Protein AF-T1BFR0-F1 (afdb_monomer_lite)

Radius of gyration: 14.47 Å; chains: 1; bounding box: 28×27×47 Å

Foldseek 3Di:
DDPPDPPDQLVVLVVQLVCCQAPVLHLVSNLVSADQWDWDAPDVVRAADTGSVRNSVCSVPPGRPNDDPPDDWAWDDWDDDPSDIDTDTDD

pLDDT: mean 91.97, std 14.16, range [37.56, 98.69]

InterPro domains:
  IPR009959 Polyketide cyclase SnoaL-like [PTHR38436] (20-90)
  IPR032710 NTF2-like domain superfamily [SSF54427] (13-90)

Organism: NCBI:txid410659

Sequence (91 aa):
MDNKNDDRDPGSIFDAHLRAEFVDRDVEATMATMSDQPYLTHVPVMTGGYGTDQVRDFYSRAFIGHWPSDTTITPISRTIGQGRVVDEFVV

Secondary structure (DSSP, 8-state):
---------HHHHHHHHHIIIIII--HHHHHHTS-SS-EEEEGGGTEEEESHHHHHHHIIIIITT-S-TT---EEEEEEEETTEEEEEEE-

Structure (mmCIF, N/CA/C/O backbone):
data_AF-T1BFR0-F1
#
_entry.id   AF-T1BFR0-F1
#
loop_
_atom_site.group_PDB
_atom_site.id
_atom_site.type_symbol
_atom_site.label_atom_id
_atom_site.label_alt_id
_atom_site.label_comp_id
_atom_site.label_asym_id
_atom_site.label_entity_id
_atom_site.label_seq_id
_atom_site.pdbx_PDB_ins_code
_atom_site.Cartn_x
_atom_site.Cartn_y
_atom_site.Cartn_z
_atom_site.occupancy
_atom_site.B_iso_or_equiv
_atom_site.auth_seq_id
_atom_site.auth_comp_id
_atom_site.auth_asym_id
_atom_site.auth_atom_id
_atom_site.pdbx_PDB_model_num
ATOM 1 N N . MET A 1 1 ? -12.960 0.914 34.256 1.00 37.56 1 MET A N 1
ATOM 2 C CA . MET A 1 1 ? -13.451 -0.102 33.305 1.00 37.56 1 MET A CA 1
ATOM 3 C C . MET A 1 1 ? -12.484 -0.059 32.149 1.00 37.56 1 MET A C 1
ATOM 5 O O . MET A 1 1 ? -12.377 0.977 31.510 1.00 37.56 1 MET A O 1
ATOM 9 N N . ASP A 1 2 ? -11.668 -1.098 32.045 1.00 38.03 2 ASP A N 1
ATOM 10 C CA . ASP A 1 2 ? -10.529 -1.174 31.137 1.00 38.03 2 ASP A CA 1
ATOM 11 C C . ASP A 1 2 ? -11.071 -1.411 29.723 1.00 38.03 2 ASP A C 1
ATOM 13 O O . ASP A 1 2 ? -11.567 -2.495 29.409 1.00 38.03 2 ASP A O 1
ATOM 17 N N . ASN A 1 3 ? -11.118 -0.351 28.916 1.00 41.00 3 ASN A N 1
ATOM 18 C CA . ASN A 1 3 ? -11.582 -0.432 27.540 1.00 41.00 3 ASN A CA 1
ATOM 19 C C . ASN A 1 3 ? -10.439 -0.993 26.693 1.00 41.00 3 ASN A C 1
ATOM 21 O O . ASN A 1 3 ? -9.630 -0.233 26.165 1.00 41.00 3 ASN A O 1
ATOM 25 N N . LYS A 1 4 ? -10.367 -2.323 26.596 1.00 44.44 4 LYS A N 1
ATOM 26 C CA . LYS A 1 4 ? -9.558 -3.016 25.590 1.00 44.44 4 LYS A CA 1
ATOM 27 C C . LYS A 1 4 ? -10.135 -2.710 24.205 1.00 44.44 4 LYS A C 1
ATOM 29 O O . LYS A 1 4 ? -10.900 -3.502 23.659 1.00 44.44 4 LYS A O 1
ATOM 34 N N . ASN A 1 5 ? -9.824 -1.530 23.676 1.00 45.59 5 ASN A N 1
ATOM 35 C CA . ASN A 1 5 ? -9.919 -1.282 22.246 1.00 45.59 5 ASN A CA 1
ATOM 36 C C . ASN A 1 5 ? -8.970 -2.272 21.561 1.00 45.59 5 ASN A C 1
ATOM 38 O O . ASN A 1 5 ? -7.854 -2.462 22.022 1.00 45.59 5 ASN A O 1
ATOM 42 N N . ASP A 1 6 ? -9.436 -2.933 20.508 1.00 53.16 6 ASP A N 1
ATOM 43 C CA . ASP A 1 6 ? -8.639 -3.796 19.632 1.00 53.16 6 ASP A CA 1
ATOM 44 C C . ASP A 1 6 ? -7.323 -3.080 19.238 1.00 53.16 6 ASP A C 1
ATOM 46 O O . ASP A 1 6 ? -7.343 -2.105 18.488 1.00 53.16 6 ASP A O 1
ATOM 50 N N . ASP A 1 7 ? -6.202 -3.528 19.820 1.00 52.91 7 ASP A N 1
ATOM 51 C CA . ASP A 1 7 ? -4.865 -2.893 19.875 1.00 52.91 7 ASP A CA 1
ATOM 52 C C . ASP A 1 7 ? -4.092 -2.905 18.538 1.00 52.91 7 ASP A C 1
ATOM 54 O O . ASP A 1 7 ? -2.860 -2.840 18.497 1.00 52.91 7 ASP A O 1
ATOM 58 N N . ARG A 1 8 ? -4.782 -3.019 17.405 1.00 71.06 8 ARG A N 1
ATOM 59 C CA . ARG A 1 8 ? -4.127 -3.029 16.096 1.00 71.06 8 ARG A CA 1
ATOM 60 C C . ARG A 1 8 ? -3.953 -1.602 15.594 1.00 71.06 8 ARG A C 1
ATOM 62 O O . ARG A 1 8 ? -4.870 -1.033 15.008 1.00 71.06 8 ARG A O 1
ATOM 69 N N . ASP A 1 9 ? -2.773 -1.029 15.835 1.00 88.94 9 ASP A N 1
ATOM 70 C CA . ASP A 1 9 ? -2.381 0.272 15.286 1.00 88.94 9 ASP A CA 1
ATOM 71 C C . ASP A 1 9 ? -2.514 0.267 13.747 1.00 88.94 9 ASP A C 1
ATOM 73 O O . ASP A 1 9 ? -1.771 -0.464 13.079 1.00 88.94 9 ASP A O 1
ATOM 77 N N . PRO A 1 10 ? -3.426 1.073 13.164 1.00 91.88 10 PRO A N 1
ATOM 78 C CA . PRO A 1 10 ? -3.630 1.126 11.720 1.00 91.88 10 PRO A CA 1
ATOM 79 C C . PRO A 1 10 ? -2.357 1.485 10.949 1.00 91.88 10 PRO A C 1
ATOM 81 O O . PRO A 1 10 ? -2.173 0.996 9.835 1.00 91.88 10 PRO A O 1
ATOM 84 N N . GLY A 1 11 ? -1.479 2.306 11.542 1.00 94.44 11 GLY A N 1
ATOM 85 C CA . GLY A 1 11 ? -0.196 2.675 10.944 1.00 94.44 11 GLY A CA 1
ATOM 86 C C . GLY A 1 11 ? 0.683 1.450 10.721 1.00 94.44 11 GLY A C 1
ATOM 87 O O . GLY A 1 11 ? 1.078 1.181 9.592 1.00 94.44 11 GLY A O 1
ATOM 88 N N . SER A 1 12 ? 0.899 0.654 11.770 1.00 93.50 12 SER A N 1
ATOM 89 C CA . SER A 1 12 ? 1.697 -0.574 11.686 1.00 93.50 12 SER A CA 1
ATOM 90 C C . SER A 1 12 ? 1.158 -1.609 10.687 1.00 93.50 12 SER A C 1
ATOM 92 O O . SER A 1 12 ? 1.943 -2.250 9.986 1.00 93.50 12 SER A O 1
ATOM 94 N N . ILE A 1 13 ? -0.170 -1.759 10.575 1.00 94.50 13 ILE A N 1
ATOM 95 C CA . ILE A 1 13 ? -0.785 -2.651 9.578 1.00 94.50 13 ILE A CA 1
ATOM 96 C C . ILE A 1 13 ? -0.480 -2.147 8.168 1.00 94.50 13 ILE A C 1
ATOM 98 O O . ILE A 1 13 ? -0.074 -2.926 7.306 1.00 94.50 13 ILE A O 1
ATOM 102 N N . PHE A 1 14 ? -0.661 -0.846 7.935 1.00 96.19 14 PHE A N 1
ATOM 103 C CA . PHE A 1 14 ? -0.426 -0.258 6.623 1.00 96.19 14 PHE A CA 1
ATOM 104 C C . PHE A 1 14 ? 1.066 -0.245 6.250 1.00 96.19 14 PHE A C 1
ATOM 106 O O . PHE A 1 14 ? 1.404 -0.466 5.093 1.00 96.19 14 PHE A O 1
ATOM 113 N N . ASP A 1 15 ? 1.973 -0.112 7.221 1.00 95.88 15 ASP A N 1
ATOM 114 C CA . ASP A 1 15 ? 3.420 -0.253 7.002 1.00 95.88 15 ASP A CA 1
ATOM 115 C C . ASP A 1 15 ? 3.791 -1.660 6.519 1.00 95.88 15 ASP A C 1
ATOM 117 O O . ASP A 1 15 ? 4.577 -1.813 5.582 1.00 95.88 15 ASP A O 1
ATOM 121 N N . ALA A 1 16 ? 3.206 -2.696 7.129 1.00 96.69 16 ALA A N 1
ATOM 122 C CA . ALA A 1 16 ? 3.395 -4.074 6.682 1.00 96.69 16 ALA A CA 1
ATOM 123 C C . ALA A 1 16 ? 2.832 -4.291 5.268 1.00 96.69 16 ALA A C 1
ATOM 125 O O . ALA A 1 16 ? 3.469 -4.957 4.451 1.00 96.69 16 ALA A O 1
ATOM 126 N N . HIS A 1 17 ? 1.680 -3.687 4.970 1.00 97.56 17 HIS A N 1
ATOM 127 C CA . HIS A 1 17 ? 1.053 -3.721 3.652 1.00 97.56 17 HIS A CA 1
ATOM 128 C C . HIS A 1 17 ? 1.949 -3.089 2.571 1.00 97.56 17 HIS A C 1
ATOM 130 O O . HIS A 1 17 ? 2.316 -3.759 1.609 1.00 97.56 17 HIS A O 1
ATOM 136 N N . LEU A 1 18 ? 2.402 -1.845 2.771 1.00 96.12 18 LEU A N 1
ATOM 137 C CA . LEU A 1 18 ? 3.282 -1.140 1.827 1.00 96.12 18 LEU A CA 1
ATOM 138 C C . LEU A 1 18 ? 4.631 -1.843 1.647 1.00 96.12 18 LEU A C 1
ATOM 140 O O . LEU A 1 18 ? 5.187 -1.870 0.547 1.00 96.12 18 LEU A O 1
ATOM 144 N N . ARG A 1 19 ? 5.174 -2.431 2.719 1.00 96.50 19 ARG A N 1
ATOM 145 C CA . ARG A 1 19 ? 6.391 -3.240 2.628 1.00 96.50 19 ARG A CA 1
ATOM 146 C C . ARG A 1 19 ? 6.183 -4.436 1.694 1.00 96.50 19 ARG A C 1
ATOM 148 O O . ARG A 1 19 ? 7.029 -4.665 0.826 1.00 96.50 19 ARG A O 1
ATOM 155 N N . ALA A 1 20 ? 5.078 -5.164 1.854 1.00 98.00 20 ALA A N 1
ATOM 156 C CA . ALA A 1 20 ? 4.753 -6.307 1.008 1.00 98.00 20 ALA A CA 1
ATOM 157 C C . ALA A 1 20 ? 4.584 -5.903 -0.469 1.00 98.00 20 ALA A C 1
ATOM 159 O O . ALA A 1 20 ? 5.086 -6.600 -1.350 1.00 98.00 20 ALA A O 1
ATOM 160 N N . GLU A 1 21 ? 3.970 -4.747 -0.741 1.00 96.81 21 GLU A N 1
ATOM 161 C CA . GLU A 1 21 ? 3.766 -4.234 -2.102 1.00 96.81 21 GLU A CA 1
ATOM 162 C C . GLU A 1 21 ? 5.069 -3.775 -2.775 1.00 96.81 21 GLU A C 1
ATOM 164 O O . GLU A 1 21 ? 5.384 -4.193 -3.892 1.00 96.81 21 GLU A O 1
ATOM 169 N N . PHE A 1 22 ? 5.836 -2.904 -2.115 1.00 94.94 22 PHE A N 1
ATOM 170 C CA . PHE A 1 22 ? 6.900 -2.139 -2.775 1.00 94.94 22 PHE A CA 1
ATOM 171 C C . PHE A 1 22 ? 8.309 -2.677 -2.533 1.00 94.94 22 PHE A C 1
ATOM 173 O O . PHE A 1 22 ? 9.185 -2.509 -3.390 1.00 94.94 22 PHE A O 1
ATOM 180 N N . VAL A 1 23 ? 8.537 -3.337 -1.394 1.00 94.12 23 VAL A N 1
ATOM 181 C CA . VAL A 1 23 ? 9.847 -3.897 -1.030 1.00 94.12 23 VAL A CA 1
ATOM 182 C C . VAL A 1 23 ? 9.900 -5.375 -1.376 1.00 94.12 23 VAL A C 1
ATOM 184 O O . VAL A 1 23 ? 10.722 -5.782 -2.196 1.00 94.12 23 VAL A O 1
ATOM 187 N N . ASP A 1 24 ? 9.009 -6.161 -0.774 1.00 96.75 24 ASP A N 1
ATOM 188 C CA . ASP A 1 24 ? 9.024 -7.617 -0.914 1.00 96.75 24 ASP A CA 1
ATOM 189 C C . ASP A 1 24 ? 8.383 -8.052 -2.250 1.00 96.75 24 ASP A C 1
ATOM 191 O O . ASP A 1 24 ? 8.730 -9.103 -2.789 1.00 96.75 24 ASP A O 1
ATOM 195 N N . ARG A 1 25 ? 7.520 -7.198 -2.828 1.00 96.44 25 ARG A N 1
ATOM 196 C CA . ARG A 1 25 ? 6.800 -7.411 -4.099 1.00 96.44 25 ARG A CA 1
ATOM 197 C C . ARG A 1 25 ? 6.032 -8.733 -4.108 1.00 96.44 25 ARG A C 1
ATOM 199 O O . ARG A 1 25 ? 6.011 -9.454 -5.106 1.00 96.44 25 ARG A O 1
ATOM 206 N N . ASP A 1 26 ? 5.407 -9.040 -2.977 1.00 98.31 26 ASP A N 1
ATOM 207 C CA . ASP A 1 26 ? 4.716 -10.297 -2.720 1.00 98.31 26 ASP A CA 1
ATOM 208 C C . ASP A 1 26 ? 3.206 -10.053 -2.620 1.00 98.31 26 ASP A C 1
ATOM 210 O O . ASP A 1 26 ? 2.694 -9.450 -1.671 1.00 98.31 26 ASP A O 1
ATOM 214 N N . VAL A 1 27 ? 2.486 -10.542 -3.631 1.00 98.38 27 VAL A N 1
ATOM 215 C CA . VAL A 1 27 ? 1.026 -10.435 -3.720 1.00 98.38 27 VAL A CA 1
ATOM 216 C C . VAL A 1 27 ? 0.345 -11.173 -2.568 1.00 98.38 27 VAL A C 1
ATOM 218 O O . VAL A 1 27 ? -0.615 -10.657 -2.003 1.00 98.38 27 VAL A O 1
ATOM 221 N N . GLU A 1 28 ? 0.817 -12.359 -2.186 1.00 98.31 28 GLU A N 1
ATOM 222 C CA . GLU A 1 28 ? 0.166 -13.150 -1.139 1.00 98.31 28 GLU A CA 1
ATOM 223 C C . GLU A 1 28 ? 0.403 -12.538 0.240 1.00 98.31 28 GLU A C 1
ATOM 225 O O . GLU A 1 28 ? -0.535 -12.451 1.035 1.00 98.31 28 GLU A O 1
ATOM 230 N N . ALA A 1 29 ? 1.615 -12.041 0.502 1.00 98.25 29 ALA A N 1
ATOM 231 C CA . ALA A 1 29 ? 1.901 -11.291 1.722 1.00 98.25 29 ALA A CA 1
ATOM 232 C C . ALA A 1 29 ? 1.057 -10.008 1.800 1.00 98.25 29 ALA A C 1
ATOM 234 O O . ALA A 1 29 ? 0.500 -9.707 2.855 1.00 98.25 29 ALA A O 1
ATOM 235 N N . THR A 1 30 ? 0.888 -9.297 0.680 1.00 98.38 30 THR A N 1
ATOM 236 C CA . THR A 1 30 ? 0.022 -8.109 0.598 1.00 98.38 30 THR A CA 1
ATOM 237 C C . THR A 1 30 ? -1.425 -8.473 0.933 1.00 98.38 30 THR A C 1
ATOM 239 O O . THR A 1 30 ? -2.023 -7.878 1.831 1.00 98.38 30 THR A O 1
ATOM 242 N N . MET A 1 31 ? -1.979 -9.502 0.285 1.00 98.12 31 MET A N 1
ATOM 243 C CA . MET A 1 31 ? -3.352 -9.956 0.529 1.00 98.12 31 MET A CA 1
ATOM 244 C C . MET A 1 31 ? -3.570 -10.434 1.971 1.00 98.12 31 MET A C 1
ATOM 246 O O . MET A 1 31 ? -4.642 -10.204 2.524 1.00 98.12 31 MET A O 1
ATOM 250 N N . ALA A 1 32 ? -2.564 -11.039 2.613 1.00 97.38 32 ALA A N 1
ATOM 251 C CA . ALA A 1 32 ? -2.649 -11.504 4.001 1.00 97.38 32 ALA A CA 1
ATOM 252 C C . ALA A 1 32 ? -2.789 -10.369 5.035 1.00 97.38 32 ALA A C 1
ATOM 254 O O . ALA A 1 32 ? -3.200 -10.620 6.168 1.00 97.38 32 ALA A O 1
ATOM 255 N N . THR A 1 33 ? -2.460 -9.127 4.666 1.00 96.06 33 THR A N 1
ATOM 256 C CA . THR A 1 33 ? -2.656 -7.944 5.529 1.00 96.06 33 THR A CA 1
ATOM 257 C C . THR A 1 33 ? -4.042 -7.308 5.386 1.00 96.06 33 THR A C 1
ATOM 259 O O . THR A 1 33 ? -4.412 -6.447 6.186 1.00 96.06 33 THR A O 1
ATOM 262 N N . MET A 1 34 ? -4.815 -7.708 4.374 1.00 96.12 34 MET A N 1
ATOM 263 C CA . MET A 1 34 ? -6.132 -7.148 4.090 1.00 96.12 34 MET A CA 1
ATOM 264 C C . MET A 1 34 ? -7.250 -7.863 4.864 1.00 96.12 34 MET A C 1
ATOM 266 O O . MET A 1 34 ? -7.061 -8.931 5.439 1.00 96.12 34 MET A O 1
ATOM 270 N N . SER A 1 35 ? -8.438 -7.253 4.899 1.00 95.44 35 SER A N 1
ATOM 271 C CA . SER A 1 35 ? -9.636 -7.889 5.460 1.00 95.44 35 SER A CA 1
ATOM 272 C C . SER A 1 35 ? -10.144 -9.034 4.574 1.00 95.44 35 SER A C 1
ATOM 274 O O . SER A 1 35 ? -9.775 -9.133 3.408 1.00 95.44 35 SER A O 1
ATOM 276 N N . ASP A 1 36 ? -11.070 -9.847 5.094 1.00 95.56 36 ASP A N 1
ATOM 277 C CA . ASP A 1 36 ? -11.700 -10.954 4.350 1.00 95.56 36 ASP A CA 1
ATOM 278 C C . ASP A 1 36 ? -12.512 -10.498 3.119 1.00 95.56 36 ASP A C 1
ATOM 280 O O . ASP A 1 36 ? -12.807 -11.291 2.225 1.00 95.56 36 ASP A O 1
ATOM 284 N N . GLN A 1 37 ? -12.914 -9.224 3.078 1.00 97.31 37 GLN A N 1
ATOM 285 C CA . GLN A 1 37 ? -13.646 -8.605 1.970 1.00 97.31 37 GLN A CA 1
ATOM 286 C C . GLN A 1 37 ? -13.024 -7.243 1.634 1.00 97.31 37 GLN A C 1
ATOM 288 O O . GLN A 1 37 ? -13.591 -6.198 1.977 1.00 97.31 37 GLN A O 1
ATOM 293 N N . PRO A 1 38 ? -11.838 -7.229 1.003 1.00 97.88 38 PRO A N 1
ATOM 294 C CA . PRO A 1 38 ? -11.140 -5.993 0.709 1.00 97.88 38 PRO A CA 1
ATOM 295 C C . PRO A 1 38 ? -11.794 -5.258 -0.456 1.00 97.88 38 PRO A C 1
ATOM 297 O O . PRO A 1 38 ? -12.419 -5.852 -1.335 1.00 97.88 38 PRO A O 1
ATOM 300 N N . TYR A 1 39 ? -11.609 -3.948 -0.489 1.00 97.69 39 TYR A N 1
ATOM 301 C CA . TYR A 1 39 ? -11.898 -3.124 -1.651 1.00 97.69 39 TYR A CA 1
ATOM 302 C C . TYR A 1 39 ? -10.693 -2.233 -1.902 1.00 97.69 39 TYR A C 1
ATOM 304 O O . TYR A 1 39 ? -10.128 -1.658 -0.972 1.00 97.69 39 TYR A O 1
ATOM 312 N N . LEU A 1 40 ? -10.307 -2.122 -3.165 1.00 97.88 40 LEU A N 1
ATOM 313 C CA . LEU A 1 40 ? -9.216 -1.266 -3.588 1.00 97.88 40 LEU A CA 1
ATOM 314 C C . LEU A 1 40 ? -9.675 -0.435 -4.773 1.00 97.88 40 LEU A C 1
ATOM 316 O O . LEU A 1 40 ? -10.299 -0.943 -5.705 1.00 97.88 40 LEU A O 1
ATOM 320 N N . THR A 1 41 ? -9.345 0.852 -4.748 1.00 97.94 41 THR A N 1
ATOM 321 C CA . THR A 1 41 ? -9.580 1.759 -5.869 1.00 97.94 41 THR A CA 1
ATOM 322 C C . THR A 1 41 ? -8.303 2.525 -6.173 1.00 97.94 41 THR A C 1
ATOM 324 O O . THR A 1 41 ? -7.859 3.361 -5.393 1.00 97.94 41 THR A O 1
ATOM 327 N N . HIS A 1 42 ? -7.738 2.267 -7.344 1.00 96.62 42 HIS A N 1
ATOM 328 C CA . HIS A 1 42 ? -6.683 3.062 -7.944 1.00 96.62 42 HIS A CA 1
ATOM 329 C C . HIS A 1 42 ? -7.326 4.232 -8.702 1.00 96.62 42 HIS A C 1
ATOM 331 O O . HIS A 1 42 ? -7.690 4.141 -9.878 1.00 96.62 42 HIS A O 1
ATOM 337 N N . VAL A 1 43 ? -7.526 5.324 -7.963 1.00 96.75 43 VAL A N 1
ATOM 338 C CA . VAL A 1 43 ? -8.358 6.477 -8.345 1.00 96.75 43 VAL A CA 1
ATOM 339 C C . VAL A 1 43 ? -8.006 7.104 -9.702 1.00 96.75 43 VAL A C 1
ATOM 341 O O . VAL A 1 43 ? -8.944 7.364 -10.454 1.00 96.75 43 VAL A O 1
ATOM 344 N N . PRO A 1 44 ? -6.727 7.324 -10.086 1.00 93.81 44 PRO A N 1
ATOM 345 C CA . PRO A 1 44 ? -6.404 8.074 -11.307 1.00 93.81 44 PRO A CA 1
ATOM 346 C C . PRO A 1 44 ? -7.003 7.492 -12.595 1.00 93.81 44 PRO A C 1
ATOM 348 O O . PRO A 1 44 ? -7.295 8.232 -13.530 1.00 93.81 44 PRO A O 1
ATOM 351 N N . VAL A 1 45 ? -7.195 6.171 -12.636 1.00 95.12 45 VAL A N 1
ATOM 352 C CA . VAL A 1 45 ? -7.738 5.437 -13.794 1.00 95.12 45 VAL A CA 1
ATOM 353 C C . VAL A 1 45 ? -8.997 4.638 -13.452 1.00 95.12 45 VAL A C 1
ATOM 355 O O . VAL A 1 45 ? -9.491 3.887 -14.287 1.00 95.12 45 VAL A O 1
ATOM 358 N N . MET A 1 46 ? -9.531 4.806 -12.237 1.00 96.44 46 MET A N 1
ATOM 359 C CA . MET A 1 46 ? -10.739 4.128 -11.753 1.00 96.44 46 MET A CA 1
ATOM 360 C C . MET A 1 46 ? -10.684 2.592 -11.874 1.00 96.44 46 MET A C 1
ATOM 362 O O . MET A 1 46 ? -11.694 1.945 -12.151 1.00 96.44 46 MET A O 1
ATOM 366 N N . THR A 1 47 ? -9.508 1.998 -11.656 1.00 96.81 47 THR A N 1
ATOM 367 C CA . THR A 1 47 ? -9.309 0.537 -11.617 1.00 96.81 47 THR A CA 1
ATOM 368 C C . THR A 1 47 ? -9.197 0.035 -10.180 1.00 96.81 47 THR A C 1
ATOM 370 O O . THR A 1 47 ? -9.109 0.826 -9.244 1.00 96.81 47 THR A O 1
ATOM 373 N N . GLY A 1 48 ? -9.174 -1.280 -9.978 1.00 97.25 48 GLY A N 1
ATOM 374 C CA . GLY A 1 48 ? -9.035 -1.890 -8.658 1.00 97.25 48 GLY A CA 1
ATOM 375 C C . GLY A 1 48 ? -9.811 -3.196 -8.580 1.00 97.25 48 GLY A C 1
ATOM 376 O O . GLY A 1 48 ? -9.895 -3.917 -9.573 1.00 97.25 48 GLY A O 1
ATOM 377 N N . GLY A 1 49 ? -10.410 -3.476 -7.425 1.00 98.06 49 GLY A N 1
ATOM 378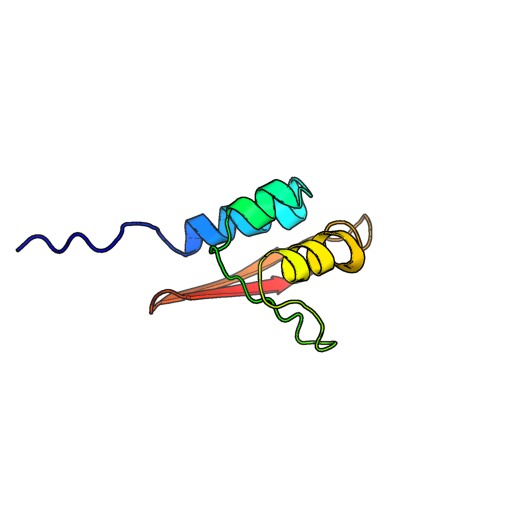 C CA . GLY A 1 49 ? -11.208 -4.682 -7.227 1.00 98.06 49 GLY A CA 1
ATOM 379 C C . GLY A 1 49 ? -12.064 -4.637 -5.967 1.00 98.06 49 GLY A C 1
ATOM 380 O O . GLY A 1 49 ? -11.777 -3.893 -5.026 1.00 98.06 49 GLY A O 1
ATOM 381 N N . TYR A 1 50 ? -13.117 -5.453 -5.958 1.00 98.19 50 TYR A N 1
ATOM 382 C CA . TYR A 1 50 ? -13.951 -5.718 -4.790 1.00 98.19 50 TYR A CA 1
ATOM 383 C C . TYR A 1 50 ? -13.925 -7.211 -4.444 1.00 98.19 50 TYR A C 1
ATOM 385 O O . TYR A 1 50 ? -14.197 -8.066 -5.289 1.00 98.19 50 TYR A O 1
ATOM 393 N N . GLY A 1 51 ? -13.629 -7.520 -3.184 1.00 98.31 51 GLY A N 1
ATOM 394 C CA . GLY A 1 51 ? -13.418 -8.876 -2.696 1.00 98.31 51 GLY A CA 1
ATOM 395 C C . GLY A 1 51 ? -12.023 -9.418 -3.015 1.00 98.31 51 GLY A C 1
ATOM 396 O O . GLY A 1 51 ? -11.293 -8.891 -3.856 1.00 98.31 51 GLY A O 1
ATOM 397 N N . THR A 1 52 ? -11.660 -10.498 -2.325 1.00 98.31 52 THR A N 1
ATOM 398 C CA . THR A 1 52 ? -10.312 -11.082 -2.329 1.00 98.31 52 THR A CA 1
ATOM 399 C C . THR A 1 52 ? -9.810 -11.398 -3.732 1.00 98.31 52 THR A C 1
ATOM 401 O O . THR A 1 52 ? -8.700 -11.004 -4.081 1.00 98.31 52 THR A O 1
ATOM 404 N N . ASP A 1 53 ? -10.635 -12.043 -4.557 1.00 98.25 53 ASP A N 1
ATOM 405 C CA . ASP A 1 53 ? -10.221 -12.486 -5.889 1.00 98.25 53 ASP A CA 1
ATOM 406 C C . ASP A 1 53 ? -9.925 -11.308 -6.821 1.00 98.25 53 ASP A C 1
ATOM 408 O O . ASP A 1 53 ? -8.894 -11.298 -7.486 1.00 98.25 53 ASP A O 1
ATOM 412 N N . GLN A 1 54 ? -10.787 -10.286 -6.846 1.00 98.56 54 GLN A N 1
ATOM 413 C CA . GLN A 1 54 ? -10.602 -9.134 -7.736 1.00 98.56 54 GLN A CA 1
ATOM 414 C C . GLN A 1 54 ? -9.444 -8.241 -7.287 1.00 98.56 54 GLN A C 1
ATOM 416 O O . GLN A 1 54 ? -8.710 -7.720 -8.123 1.00 98.56 54 GLN A O 1
ATOM 421 N N . VAL A 1 55 ? -9.264 -8.058 -5.975 1.00 98.69 55 VAL A N 1
ATOM 422 C CA . VAL A 1 55 ? -8.146 -7.266 -5.443 1.00 98.69 55 VAL A CA 1
ATOM 423 C C . VAL A 1 55 ? -6.816 -7.981 -5.691 1.00 98.69 55 VAL A C 1
ATOM 425 O O . VAL A 1 55 ? -5.876 -7.358 -6.185 1.00 98.69 55 VAL A O 1
ATOM 428 N N . ARG A 1 56 ? -6.751 -9.300 -5.463 1.00 98.62 56 ARG A N 1
ATOM 429 C CA . ARG A 1 56 ? -5.586 -10.126 -5.820 1.00 98.62 56 ARG A CA 1
ATOM 430 C C . ARG A 1 56 ? -5.273 -10.037 -7.313 1.00 98.62 56 ARG A C 1
ATOM 432 O O . ARG A 1 56 ? -4.108 -9.947 -7.706 1.00 98.62 56 ARG A O 1
ATOM 439 N N . ASP A 1 57 ? -6.308 -10.053 -8.146 1.00 98.56 57 ASP A N 1
ATOM 440 C CA . ASP A 1 57 ? -6.156 -9.942 -9.590 1.00 98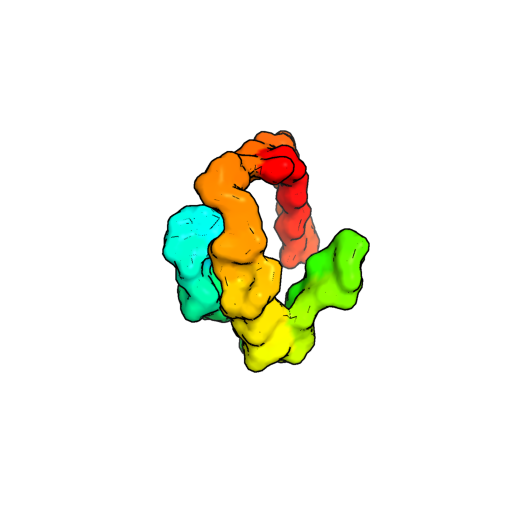.56 57 ASP A CA 1
ATOM 441 C C . ASP A 1 57 ? -5.526 -8.615 -10.007 1.00 98.56 57 ASP A C 1
ATOM 443 O O . ASP A 1 57 ? -4.540 -8.585 -10.745 1.00 98.56 57 ASP A O 1
ATOM 447 N N . PHE A 1 58 ? -6.053 -7.518 -9.467 1.00 98.62 58 PHE A N 1
ATOM 448 C CA . PHE A 1 58 ? -5.513 -6.189 -9.696 1.00 98.62 58 PHE A CA 1
ATOM 449 C C . PHE A 1 58 ? -4.047 -6.096 -9.256 1.00 98.62 58 PHE A C 1
ATOM 451 O O . PHE A 1 58 ? -3.195 -5.655 -10.033 1.00 98.62 58 PHE A O 1
ATOM 458 N N . TYR A 1 59 ? -3.732 -6.569 -8.047 1.00 98.44 59 TYR A N 1
ATOM 459 C CA . TYR A 1 59 ? -2.365 -6.540 -7.542 1.00 98.44 59 TYR A CA 1
ATOM 460 C C . TYR A 1 59 ? -1.394 -7.332 -8.407 1.00 98.44 59 TYR A C 1
ATOM 462 O O . TYR A 1 59 ? -0.341 -6.812 -8.759 1.00 98.44 59 TYR A O 1
ATOM 470 N N . SER A 1 60 ? -1.755 -8.555 -8.789 1.00 98.12 60 SER A N 1
ATOM 471 C CA . SER A 1 60 ? -0.873 -9.435 -9.562 1.00 98.12 60 SER A CA 1
ATOM 472 C C . SER A 1 60 ? -0.665 -8.986 -11.010 1.00 98.12 60 SER A C 1
ATOM 474 O O . SER A 1 60 ? 0.421 -9.181 -11.562 1.00 98.12 60 SER A O 1
ATOM 476 N N . ARG A 1 61 ? -1.685 -8.401 -11.651 1.00 97.81 61 ARG A N 1
ATOM 477 C CA . ARG A 1 61 ? -1.648 -8.115 -13.095 1.00 97.81 61 ARG A CA 1
ATOM 478 C C . ARG A 1 61 ? -1.366 -6.666 -13.462 1.00 97.81 61 ARG A C 1
ATOM 480 O O . ARG A 1 61 ? -0.970 -6.425 -14.597 1.00 97.81 61 ARG A O 1
ATOM 487 N N . ALA A 1 62 ? -1.645 -5.721 -12.569 1.00 96.69 62 ALA A N 1
ATOM 488 C CA . ALA A 1 62 ? -1.658 -4.302 -12.921 1.00 96.69 62 ALA A CA 1
ATOM 489 C C . ALA A 1 62 ? -0.869 -3.409 -11.963 1.00 96.69 62 ALA A C 1
ATOM 491 O O . ALA A 1 62 ? -0.523 -2.294 -12.348 1.00 96.69 62 ALA A O 1
ATOM 492 N N . PHE A 1 63 ? -0.602 -3.864 -10.738 1.00 96.94 63 PHE A N 1
ATOM 493 C CA . PHE A 1 63 ? 0.047 -3.038 -9.726 1.00 96.94 63 PHE A CA 1
ATOM 494 C C . PHE A 1 63 ? 1.408 -3.598 -9.332 1.00 96.94 63 PHE A C 1
ATOM 496 O O . PHE A 1 63 ? 2.415 -3.107 -9.832 1.00 96.94 63 PHE A O 1
ATOM 503 N N . ILE A 1 64 ? 1.457 -4.641 -8.498 1.00 97.44 64 ILE A N 1
ATOM 504 C CA . ILE A 1 64 ? 2.682 -5.087 -7.827 1.00 97.44 64 ILE A CA 1
ATOM 505 C C . ILE A 1 64 ? 3.751 -5.501 -8.839 1.00 97.44 64 ILE A C 1
ATOM 507 O O . ILE A 1 64 ? 3.598 -6.488 -9.554 1.00 97.44 64 ILE A O 1
ATOM 511 N N . GLY A 1 65 ? 4.842 -4.733 -8.895 1.00 96.00 65 GLY A N 1
ATOM 512 C CA . GLY A 1 65 ? 5.967 -4.969 -9.803 1.00 96.00 65 GLY A CA 1
ATOM 513 C C . GLY A 1 65 ? 5.750 -4.516 -11.252 1.00 96.00 65 GLY A C 1
ATOM 514 O O . GLY A 1 65 ? 6.626 -4.759 -12.079 1.00 96.00 65 GLY A O 1
ATOM 515 N N . HIS A 1 66 ? 4.634 -3.845 -11.563 1.00 96.00 66 HIS A N 1
ATOM 516 C CA . HIS A 1 66 ? 4.312 -3.317 -12.903 1.00 96.00 66 HIS A CA 1
ATOM 517 C C . HIS A 1 66 ? 4.648 -1.825 -13.076 1.00 96.00 66 HIS A C 1
ATOM 519 O O . HIS A 1 66 ? 4.243 -1.192 -14.050 1.00 96.00 66 HIS A O 1
ATOM 525 N N . TRP A 1 67 ? 5.404 -1.255 -12.141 1.00 94.75 67 TRP A N 1
ATOM 526 C CA . TRP A 1 67 ? 5.994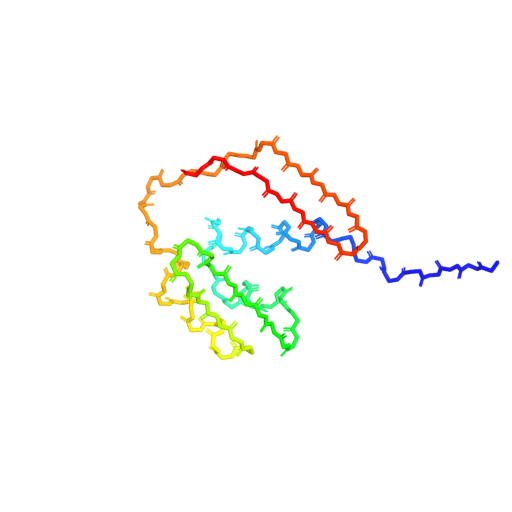 0.083 -12.219 1.00 94.75 67 TRP A CA 1
ATOM 527 C C . TRP A 1 67 ? 7.428 0.041 -12.786 1.00 94.75 67 TRP A C 1
ATOM 529 O O . TRP A 1 67 ? 8.037 -1.032 -12.846 1.00 94.75 67 TRP A O 1
ATOM 539 N N . PRO A 1 68 ? 7.996 1.185 -13.214 1.00 95.75 68 PRO A N 1
ATOM 540 C CA . PRO A 1 68 ? 9.400 1.276 -13.615 1.00 95.75 68 PRO A CA 1
ATOM 541 C C . PRO A 1 68 ? 10.378 0.692 -12.581 1.00 95.75 68 PRO A C 1
ATOM 543 O O . PRO A 1 68 ? 10.168 0.761 -11.371 1.00 95.75 68 PRO A O 1
ATOM 546 N N . SER A 1 69 ? 11.491 0.114 -13.046 1.00 91.94 69 SER A N 1
ATOM 547 C CA . SER A 1 69 ? 12.474 -0.539 -12.163 1.00 91.94 69 SER A CA 1
ATOM 548 C C . SER A 1 69 ? 13.169 0.414 -11.187 1.00 91.94 69 SER A C 1
ATOM 550 O O . SER A 1 69 ? 13.740 -0.038 -10.197 1.00 91.94 69 SER A O 1
ATOM 552 N N . ASP A 1 70 ? 13.152 1.707 -11.496 1.00 94.00 70 ASP A N 1
ATOM 553 C CA . ASP A 1 70 ? 13.749 2.809 -10.748 1.00 94.00 70 ASP A CA 1
ATOM 554 C C . ASP A 1 70 ? 12.727 3.606 -9.917 1.00 94.00 70 ASP A C 1
ATOM 556 O O . ASP A 1 70 ? 13.079 4.649 -9.375 1.00 94.00 70 ASP A O 1
ATOM 560 N N . THR A 1 71 ? 11.485 3.125 -9.774 1.00 93.19 71 THR A N 1
ATOM 561 C CA . THR A 1 71 ? 10.486 3.748 -8.895 1.00 93.19 71 THR A CA 1
ATOM 562 C C . THR A 1 71 ? 10.989 3.837 -7.452 1.00 93.19 71 THR A C 1
ATOM 564 O O . THR A 1 71 ? 11.429 2.845 -6.864 1.00 93.19 71 THR A O 1
ATOM 567 N N . THR A 1 72 ? 10.870 5.026 -6.860 1.00 92.38 72 THR A N 1
ATOM 568 C CA . THR A 1 72 ? 11.239 5.307 -5.467 1.00 92.38 72 THR A CA 1
ATOM 569 C C . THR A 1 72 ? 10.072 5.949 -4.741 1.00 92.38 72 THR A C 1
ATOM 571 O O . THR A 1 72 ? 9.466 6.862 -5.276 1.00 92.38 72 THR A O 1
ATOM 574 N N . ILE A 1 73 ? 9.805 5.544 -3.501 1.00 92.81 73 ILE A N 1
ATOM 575 C CA . ILE A 1 73 ? 8.713 6.107 -2.697 1.00 92.81 73 ILE A CA 1
ATOM 576 C C . ILE A 1 73 ? 9.305 6.947 -1.573 1.00 92.81 73 ILE A C 1
ATOM 578 O O . ILE A 1 73 ? 10.049 6.435 -0.736 1.00 92.81 73 ILE A O 1
ATOM 582 N N . THR A 1 74 ? 8.967 8.234 -1.549 1.00 95.06 74 THR A N 1
ATOM 583 C CA . THR A 1 74 ? 9.427 9.184 -0.530 1.00 95.06 74 THR A CA 1
ATOM 584 C C . THR A 1 74 ? 8.235 9.693 0.284 1.00 95.06 74 THR A C 1
ATOM 586 O O . THR A 1 74 ? 7.374 10.364 -0.287 1.00 95.06 74 THR A O 1
ATOM 589 N N . PRO A 1 75 ? 8.153 9.402 1.598 1.00 95.25 75 PRO A N 1
ATOM 590 C CA . PRO A 1 75 ? 7.045 9.850 2.440 1.00 95.25 75 PRO A CA 1
ATOM 591 C C . PRO A 1 75 ? 7.099 11.361 2.688 1.00 95.25 75 PRO A C 1
ATOM 593 O O . PRO A 1 75 ? 8.164 11.915 2.964 1.00 95.25 75 PRO A O 1
ATOM 596 N N . ILE A 1 76 ? 5.937 12.010 2.629 1.00 98.06 76 ILE A N 1
ATOM 597 C CA . ILE A 1 76 ? 5.755 13.443 2.895 1.00 98.06 76 ILE A CA 1
ATOM 598 C C . ILE A 1 76 ? 5.030 13.650 4.222 1.00 98.06 76 ILE A C 1
ATOM 600 O O . ILE A 1 76 ? 5.507 14.385 5.088 1.00 98.06 76 ILE A O 1
ATOM 604 N N . SER A 1 77 ? 3.884 12.993 4.400 1.00 98.00 77 SER A N 1
ATOM 605 C CA . SER A 1 77 ? 3.057 13.136 5.594 1.00 98.00 77 SER A CA 1
ATOM 606 C C . SER A 1 77 ? 2.240 11.871 5.871 1.00 98.00 77 SER A C 1
ATOM 608 O O . SER A 1 77 ? 1.969 11.081 4.968 1.00 98.00 77 SER A O 1
ATOM 610 N N . ARG A 1 78 ? 1.860 11.681 7.142 1.00 97.69 78 ARG A N 1
ATOM 611 C CA . ARG A 1 78 ? 0.938 10.634 7.600 1.00 97.69 78 ARG A CA 1
ATOM 612 C C . ARG A 1 78 ? -0.047 11.223 8.599 1.00 97.69 78 ARG A C 1
ATOM 614 O O . ARG A 1 78 ? 0.357 11.894 9.549 1.00 97.69 78 ARG A O 1
ATOM 621 N N . THR A 1 79 ? -1.329 10.921 8.422 1.00 97.62 79 THR A N 1
ATOM 622 C CA . THR A 1 79 ? -2.392 11.233 9.390 1.00 97.62 79 THR A CA 1
ATOM 623 C C . THR A 1 79 ? -3.095 9.949 9.820 1.00 97.62 79 THR A C 1
ATOM 625 O O . THR A 1 79 ? -3.544 9.180 8.973 1.00 97.62 79 THR A O 1
ATOM 628 N N .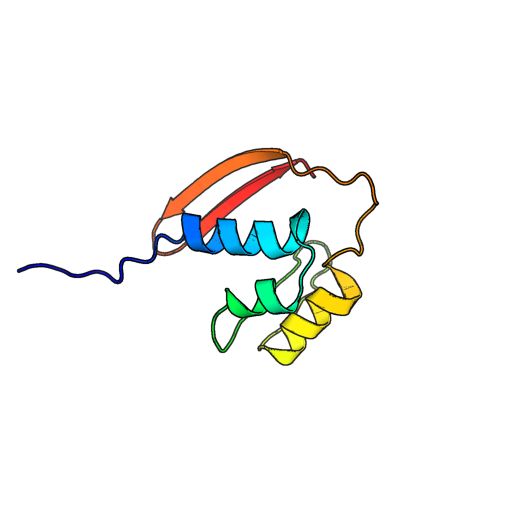 ILE A 1 80 ? -3.221 9.729 11.135 1.00 96.38 80 ILE A N 1
ATOM 629 C CA . ILE A 1 80 ? -3.925 8.575 11.718 1.00 96.38 80 ILE A CA 1
ATOM 630 C C . ILE A 1 80 ? -5.083 9.073 12.585 1.00 96.38 80 ILE A C 1
ATOM 632 O O . ILE A 1 80 ? -4.898 9.914 13.466 1.00 96.38 8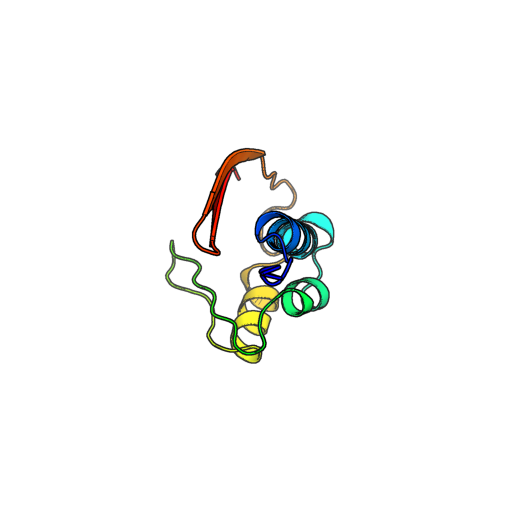0 ILE A O 1
ATOM 636 N N . GLY A 1 81 ? -6.281 8.535 12.360 1.00 92.44 81 GLY A N 1
ATOM 637 C CA . GLY A 1 81 ? -7.466 8.884 13.141 1.00 92.44 81 GLY A CA 1
ATOM 638 C C . GLY A 1 81 ? -8.705 8.113 12.707 1.00 92.44 81 GLY A C 1
ATOM 639 O O . GLY A 1 81 ? -8.810 7.679 11.566 1.00 92.44 81 GLY A O 1
ATOM 640 N N . GLN A 1 82 ? -9.654 7.912 13.628 1.00 92.38 82 GLN A N 1
ATOM 641 C CA . GLN A 1 82 ? -10.960 7.293 13.339 1.00 92.38 82 GLN A CA 1
ATOM 642 C C . GLN A 1 82 ? -10.860 5.949 12.580 1.00 92.38 82 GLN A C 1
ATOM 644 O O . GLN A 1 82 ? -11.659 5.675 11.680 1.00 92.38 82 GLN A O 1
ATOM 649 N N . GLY A 1 83 ? -9.859 5.129 12.927 1.00 89.62 83 GLY A N 1
ATOM 650 C CA . GLY A 1 83 ? -9.607 3.831 12.290 1.00 89.62 83 GLY A CA 1
ATOM 651 C C . GLY A 1 83 ? -9.093 3.923 10.849 1.00 89.62 83 GLY A C 1
ATOM 652 O O . GLY A 1 83 ? -9.320 3.004 10.069 1.00 89.62 83 GLY A O 1
ATOM 653 N N . ARG A 1 84 ? -8.460 5.040 10.471 1.00 93.69 84 ARG A N 1
ATOM 654 C CA . ARG A 1 84 ? -7.935 5.303 9.126 1.00 93.69 84 ARG A CA 1
ATOM 655 C C . ARG A 1 84 ? -6.486 5.775 9.178 1.00 93.69 84 ARG A C 1
ATOM 657 O O . ARG A 1 84 ? -6.083 6.440 10.134 1.00 93.69 84 ARG A O 1
ATOM 664 N N . VAL A 1 85 ? -5.760 5.475 8.105 1.00 96.56 85 VAL A N 1
ATOM 665 C CA . VAL A 1 85 ? -4.440 6.025 7.778 1.00 96.56 85 VAL A CA 1
ATOM 666 C C . VAL A 1 85 ? -4.554 6.740 6.438 1.00 96.56 85 VAL A C 1
ATOM 668 O O . VAL A 1 85 ? -5.216 6.244 5.526 1.00 96.56 85 VAL A O 1
ATOM 671 N N . VAL A 1 86 ? -3.939 7.913 6.336 1.00 97.12 86 VAL A N 1
ATOM 672 C CA . VAL A 1 86 ? -3.745 8.641 5.081 1.00 97.12 86 VAL A CA 1
ATOM 673 C C . VAL A 1 86 ? -2.267 8.962 4.975 1.00 97.12 86 VAL A C 1
ATOM 675 O O . VAL A 1 86 ? -1.753 9.688 5.828 1.00 97.12 86 VAL A O 1
ATOM 678 N N . ASP A 1 87 ? -1.630 8.444 3.930 1.00 97.38 87 ASP A N 1
ATOM 679 C CA . ASP A 1 87 ? -0.233 8.718 3.616 1.00 97.38 87 ASP A CA 1
ATOM 680 C C . ASP A 1 87 ? -0.101 9.498 2.313 1.00 97.38 87 ASP A C 1
ATOM 682 O O . ASP A 1 87 ? -0.819 9.257 1.340 1.00 97.38 87 ASP A O 1
ATOM 686 N N . GLU A 1 88 ? 0.854 10.417 2.305 1.00 97.81 88 GLU A N 1
ATOM 687 C CA . GLU A 1 88 ? 1.240 11.208 1.146 1.00 97.81 88 GLU A CA 1
ATOM 688 C C . GLU A 1 88 ? 2.677 10.868 0.748 1.00 97.81 88 GLU A C 1
ATOM 690 O O . GLU A 1 88 ? 3.582 10.886 1.588 1.00 97.81 88 GLU A O 1
ATOM 695 N N . PHE A 1 89 ? 2.892 10.594 -0.540 1.00 96.12 89 PHE A N 1
ATOM 696 C CA . PHE A 1 89 ? 4.191 10.211 -1.087 1.00 96.12 89 PHE A CA 1
ATOM 697 C C . PHE A 1 89 ? 4.513 10.971 -2.37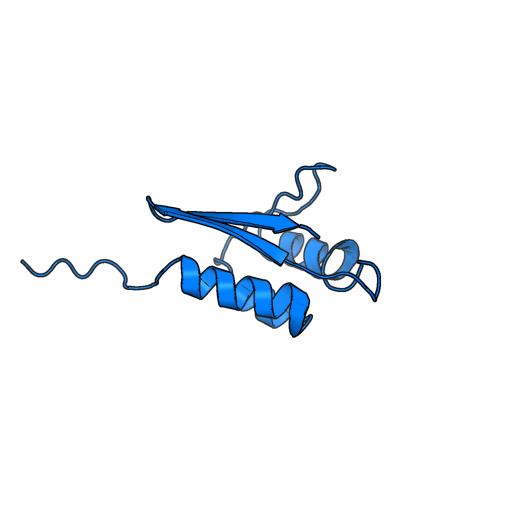2 1.00 96.12 89 PHE A C 1
ATOM 699 O O . PHE A 1 89 ? 3.622 11.298 -3.156 1.00 96.12 89 PHE A O 1
ATOM 706 N N . VAL A 1 90 ? 5.807 11.162 -2.621 1.00 96.75 90 VAL A N 1
ATOM 707 C CA . VAL A 1 90 ? 6.348 11.365 -3.972 1.00 96.75 90 VAL A CA 1
ATOM 708 C C . VAL A 1 90 ? 6.814 10.004 -4.488 1.00 96.75 90 VAL A C 1
ATOM 710 O O . VAL A 1 90 ? 7.552 9.313 -3.778 1.00 96.75 90 VAL A O 1
ATOM 713 N N . VAL A 1 91 ? 6.354 9.628 -5.685 1.00 90.00 91 VAL A N 1
ATOM 714 C CA . VAL A 1 91 ? 6.589 8.327 -6.340 1.00 90.00 91 VAL A CA 1
ATOM 715 C C . VAL A 1 91 ? 7.211 8.530 -7.714 1.00 90.00 91 VAL A C 1
ATOM 717 O O . VAL A 1 91 ? 6.771 9.483 -8.398 1.00 90.00 91 VAL A O 1
#